Protein AF-A0A382GZ03-F1 (afdb_monomer_lite)

InterPro domains:
  IPR036380 Isochorismatase-like superfamily [G3DSA:3.40.50.850] (32-160)

Radius of gyration: 19.28 Å; chains: 1; bounding box: 48×41×50 Å

Organism: NCBI:txid408172

pLDDT: mean 92.21, std 7.54, range [46.5, 98.69]

Secondary structure (DSSP, 8-state):
----PPPPP---EEEEEEEEEE--STT----EEEEEEEEEEGGG-EEEEE--BS--SBHHHHHHHHHHHHHHHHHHHHHHHTT-EEEEE-TT-HHHHTTSHHHHHHHHSPP-PPPPPPP---PPPSS--TT---SS-B-TT-----SB-TTS---TT-EE---HHHHH-

Foldseek 3Di:
DDPQDAQDQAFDWDKDFDWDWDDPDPPDPDIDIDTDIDIDTLQRAADEAAQLFQADQFHVVNVVSLVVLLVCQVVVVVSVVRNHAYEYANPPQVVVCVPPLQAVCLVPPPFDDDDDDDDDDDDDDPDDCVVPDHPDDGDPPDPDTHDHHVSRDDDSNYHYHNDPRSVVD

Sequence (169 aa):
MSDIQLRPEKKGNLRLNLRSRVQPFKGRDEWEEIVVQRELPTSRTAILLCDMWNTHWCYGAAQRCEVLCIKANPIVAEARKNGVQIIHAPSDCMDFYGETPQRQRMIEAPRVEMPEPKELPDPPLPIDDSDGGCDTERTPDFTGWTRQHAAIKISDYDGVSDNGQEVYN

Structure (mmCIF, N/CA/C/O backbone):
data_AF-A0A382GZ03-F1
#
_entry.id   AF-A0A382GZ03-F1
#
loop_
_atom_site.group_PDB
_atom_site.id
_atom_site.type_symbol
_atom_site.label_atom_id
_atom_site.label_alt_id
_atom_site.label_comp_id
_atom_site.label_asym_id
_atom_site.label_entity_id
_atom_site.label_seq_id
_atom_site.pdbx_PDB_ins_code
_atom_site.Cartn_x
_atom_site.Cartn_y
_atom_site.Cartn_z
_atom_site.occupancy
_atom_site.B_iso_or_equiv
_atom_site.auth_seq_id
_atom_site.auth_comp_id
_atom_site.auth_asym_id
_atom_site.auth_atom_id
_atom_site.pdbx_PDB_model_num
ATOM 1 N N . MET A 1 1 ? 13.144 6.701 24.968 1.00 46.50 1 MET A N 1
ATOM 2 C CA . MET A 1 1 ? 11.673 6.715 24.823 1.00 46.50 1 MET A CA 1
ATOM 3 C C . MET A 1 1 ? 11.428 7.193 23.408 1.00 46.50 1 MET A C 1
ATOM 5 O O . MET A 1 1 ? 12.055 8.176 23.048 1.00 46.50 1 MET A O 1
ATOM 9 N N . SER A 1 2 ? 10.684 6.448 22.590 1.00 54.31 2 SER A N 1
ATOM 10 C CA . SER A 1 2 ? 10.425 6.820 21.193 1.00 54.31 2 SER A CA 1
ATOM 11 C C . SER A 1 2 ? 9.690 8.159 21.143 1.00 54.31 2 SER A C 1
ATOM 13 O O . SER A 1 2 ? 8.610 8.274 21.723 1.00 54.31 2 SER A O 1
ATOM 15 N N . ASP A 1 3 ? 10.237 9.144 20.433 1.00 67.81 3 ASP A N 1
ATOM 16 C CA . ASP A 1 3 ? 9.581 10.439 20.184 1.00 67.81 3 ASP A CA 1
ATOM 17 C C . ASP A 1 3 ? 8.494 10.340 19.093 1.00 67.81 3 ASP A C 1
ATOM 19 O O . ASP A 1 3 ? 7.952 11.345 18.627 1.00 67.81 3 ASP A O 1
ATOM 23 N N . ILE A 1 4 ? 8.144 9.123 18.662 1.00 72.25 4 ILE A N 1
ATOM 24 C CA . ILE A 1 4 ? 7.149 8.908 17.617 1.00 72.25 4 ILE A CA 1
ATOM 25 C C . ILE A 1 4 ? 5.753 9.174 18.153 1.00 72.25 4 ILE A C 1
ATOM 27 O O . ILE A 1 4 ? 5.162 8.401 18.908 1.00 72.25 4 ILE A O 1
ATOM 31 N N . GLN A 1 5 ? 5.196 10.283 17.683 1.00 80.75 5 GLN A N 1
ATOM 32 C CA . GLN A 1 5 ? 3.830 10.668 17.966 1.00 80.75 5 GLN A CA 1
ATOM 33 C C . GLN A 1 5 ? 2.860 9.596 17.456 1.00 80.75 5 GLN A C 1
ATOM 35 O O . GLN A 1 5 ? 2.822 9.271 16.259 1.00 80.75 5 GLN A O 1
ATOM 40 N N . LEU A 1 6 ? 2.052 9.060 18.369 1.00 82.06 6 LEU A N 1
ATOM 41 C CA . LEU A 1 6 ? 0.961 8.160 18.024 1.00 82.06 6 LEU A CA 1
ATOM 42 C C . LEU A 1 6 ? -0.098 8.910 17.218 1.00 82.06 6 LEU A C 1
ATOM 44 O O . LEU A 1 6 ? -0.405 10.079 17.471 1.00 82.06 6 LEU A O 1
ATOM 48 N N . ARG A 1 7 ? -0.672 8.213 16.240 1.00 86.00 7 ARG A N 1
ATOM 49 C CA . ARG A 1 7 ? -1.785 8.740 15.462 1.00 86.00 7 ARG A CA 1
ATOM 50 C C . ARG A 1 7 ? -2.982 9.000 16.389 1.00 86.00 7 ARG A C 1
ATOM 52 O O . ARG A 1 7 ? -3.304 8.133 17.201 1.00 86.00 7 ARG A O 1
ATOM 59 N N . PRO A 1 8 ? -3.696 10.130 16.247 1.00 85.31 8 PRO A N 1
ATOM 60 C CA . PRO A 1 8 ? -4.908 10.371 17.017 1.00 85.31 8 PRO A CA 1
ATOM 61 C C . PRO A 1 8 ? -5.964 9.288 16.774 1.00 85.31 8 PRO A C 1
ATOM 63 O O . PRO A 1 8 ? -6.276 8.942 15.626 1.00 85.31 8 PRO A O 1
ATOM 66 N N . GLU A 1 9 ? -6.558 8.786 17.854 1.00 85.56 9 GLU A N 1
ATOM 67 C CA . GLU A 1 9 ? -7.709 7.897 17.761 1.00 85.56 9 GLU A CA 1
ATOM 68 C C . GLU A 1 9 ? -8.961 8.691 17.382 1.00 85.56 9 GLU A C 1
ATOM 70 O O . GLU A 1 9 ? -9.390 9.608 18.085 1.00 85.56 9 GLU A O 1
ATOM 75 N N . LYS A 1 10 ? -9.589 8.308 16.269 1.00 87.69 10 LYS A N 1
ATOM 76 C CA . LYS A 1 10 ? -10.885 8.841 15.847 1.00 87.69 10 LYS A CA 1
ATOM 77 C C . LYS A 1 10 ? -11.941 7.760 16.030 1.00 87.69 10 LYS A C 1
ATOM 79 O O . LYS A 1 10 ? -11.811 6.674 15.473 1.00 87.69 10 LYS A O 1
ATOM 84 N N . LYS A 1 11 ? -12.997 8.061 16.789 1.00 89.31 11 LYS A N 1
ATOM 85 C CA . LYS A 1 11 ? -14.159 7.169 16.914 1.00 89.31 11 LYS A CA 1
ATOM 86 C C . LYS A 1 11 ? -14.936 7.152 15.597 1.00 89.31 11 LYS A C 1
ATOM 88 O O . LYS A 1 11 ? -15.218 8.210 15.036 1.00 89.31 11 LYS A O 1
ATOM 93 N N . GLY A 1 12 ? -15.302 5.964 15.132 1.00 91.06 12 GLY A N 1
ATOM 94 C CA . GLY A 1 12 ? -16.094 5.778 13.921 1.00 91.06 12 GLY A CA 1
ATOM 95 C C . GLY A 1 12 ? -15.953 4.373 13.348 1.00 91.06 12 GLY A C 1
ATOM 96 O O . GLY A 1 12 ? -15.095 3.601 13.774 1.00 91.06 12 GLY A O 1
ATOM 97 N N . ASN A 1 13 ? -16.794 4.071 12.362 1.00 94.00 13 ASN A N 1
ATOM 98 C CA . ASN A 1 13 ? -16.755 2.824 11.607 1.00 94.00 13 ASN A CA 1
ATOM 99 C C . ASN A 1 13 ? -16.598 3.127 10.112 1.00 94.00 13 ASN A C 1
ATOM 101 O O . ASN A 1 13 ? -17.260 4.017 9.576 1.00 94.00 13 ASN A O 1
ATOM 105 N N . LEU A 1 14 ? -15.760 2.349 9.432 1.00 92.12 14 LEU A N 1
ATOM 106 C CA . LEU A 1 14 ? -15.817 2.172 7.987 1.00 92.12 14 LEU A CA 1
ATOM 107 C C . LEU A 1 14 ? -16.967 1.222 7.677 1.00 92.12 14 LEU A C 1
ATOM 109 O O . LEU A 1 14 ? -16.939 0.064 8.097 1.00 92.12 14 LEU A O 1
ATOM 113 N N . ARG A 1 15 ? -17.954 1.690 6.916 1.00 93.69 15 ARG A N 1
ATOM 114 C CA . ARG A 1 15 ? -19.022 0.837 6.393 1.00 93.69 15 ARG A CA 1
ATOM 115 C C . ARG A 1 15 ? -18.682 0.419 4.969 1.00 93.69 15 ARG A C 1
ATOM 117 O O . ARG A 1 15 ? -18.667 1.245 4.060 1.00 93.69 15 ARG A O 1
ATOM 124 N N . LEU A 1 16 ? -18.409 -0.865 4.789 1.00 92.81 16 LEU A N 1
ATOM 125 C CA . LEU A 1 16 ? -18.026 -1.467 3.520 1.00 92.81 16 LEU A CA 1
ATOM 126 C C . LEU A 1 16 ? -19.187 -2.287 2.959 1.00 92.81 16 LEU A C 1
ATOM 128 O O . LEU A 1 16 ? -19.781 -3.102 3.663 1.00 92.81 16 LEU A O 1
ATOM 132 N N . ASN A 1 17 ? -19.480 -2.096 1.675 1.00 95.56 17 ASN A N 1
ATOM 133 C CA . ASN A 1 17 ? -20.388 -2.953 0.918 1.00 95.56 17 ASN A CA 1
ATOM 134 C C . ASN A 1 17 ? -19.544 -4.017 0.210 1.00 95.56 17 ASN A C 1
ATOM 136 O O . ASN A 1 17 ? -19.034 -3.784 -0.887 1.00 95.56 17 ASN A O 1
ATOM 140 N N . LEU A 1 18 ? -19.336 -5.156 0.867 1.00 94.75 18 LEU A N 1
ATOM 141 C CA . LEU A 1 18 ? -18.564 -6.257 0.302 1.00 94.75 18 LEU A CA 1
ATOM 142 C C . LEU A 1 18 ? -19.420 -7.007 -0.711 1.00 94.75 18 LEU A C 1
ATOM 144 O O . LEU A 1 18 ? -20.595 -7.266 -0.460 1.00 94.75 18 LEU A O 1
ATOM 148 N N . ARG A 1 19 ? -18.825 -7.375 -1.842 1.00 95.56 19 ARG A N 1
ATOM 149 C CA . ARG A 1 19 ? -19.481 -8.194 -2.861 1.00 95.56 19 ARG A CA 1
ATOM 150 C C . ARG A 1 19 ? -18.953 -9.614 -2.787 1.00 95.56 19 ARG A C 1
ATOM 152 O O . ARG A 1 19 ? -17.748 -9.816 -2.662 1.00 95.56 19 ARG A O 1
ATOM 159 N N . SER A 1 20 ? -19.859 -10.576 -2.870 1.00 92.50 20 SER A N 1
ATOM 160 C CA . SER A 1 20 ? -19.542 -11.997 -2.981 1.00 92.50 20 SER A CA 1
ATOM 161 C C . SER A 1 20 ? -20.423 -12.625 -4.053 1.00 92.50 20 SER A C 1
ATOM 163 O O . SER A 1 20 ? -21.481 -12.087 -4.375 1.00 92.50 20 SER A O 1
ATOM 165 N N . ARG A 1 21 ? -19.998 -13.763 -4.598 1.00 92.25 21 ARG A N 1
ATOM 166 C CA . ARG A 1 21 ? -20.831 -14.594 -5.470 1.00 92.25 21 ARG A CA 1
ATOM 167 C C . ARG A 1 21 ? -21.145 -15.898 -4.758 1.00 92.25 21 ARG A C 1
ATOM 169 O O . ARG A 1 21 ? -20.254 -16.504 -4.167 1.00 92.25 21 ARG A O 1
ATOM 176 N N . VAL A 1 22 ? -22.404 -16.317 -4.807 1.00 90.81 22 VAL A N 1
ATOM 177 C CA . VAL A 1 22 ? -22.880 -17.566 -4.197 1.00 90.81 22 VAL A CA 1
ATOM 178 C C . VAL A 1 22 ? -23.675 -18.384 -5.209 1.00 90.81 22 VAL A C 1
ATOM 180 O O . VAL A 1 22 ? -24.282 -17.822 -6.116 1.00 90.81 22 VAL A O 1
ATOM 183 N N . GLN A 1 23 ? -23.682 -19.705 -5.036 1.00 92.00 23 GLN A N 1
ATOM 184 C CA . GLN A 1 23 ? -24.616 -20.609 -5.709 1.00 92.00 23 GLN A CA 1
ATOM 185 C C . GLN A 1 23 ? -25.753 -20.918 -4.726 1.00 92.00 23 GLN A C 1
ATOM 187 O O . GLN A 1 23 ? -25.583 -21.772 -3.850 1.00 92.00 23 GLN A O 1
ATOM 192 N N . PRO A 1 24 ? -26.890 -20.202 -4.790 1.00 82.75 24 PRO A N 1
ATOM 193 C CA . PRO A 1 24 ? -27.941 -20.328 -3.780 1.00 82.75 24 PRO A CA 1
ATOM 194 C C . PRO A 1 24 ? -28.642 -21.694 -3.816 1.00 82.75 24 PRO A C 1
ATOM 196 O O . PRO A 1 24 ? -29.198 -22.127 -2.806 1.00 82.75 24 PRO A O 1
ATOM 199 N N . PHE A 1 25 ? -28.578 -22.407 -4.947 1.00 84.62 25 PHE A N 1
ATOM 200 C CA . PHE A 1 25 ? -29.214 -23.709 -5.137 1.00 84.62 25 PHE A CA 1
ATOM 201 C C . PHE A 1 25 ? -28.185 -24.783 -5.507 1.00 84.62 25 PHE A C 1
ATOM 203 O O . PHE A 1 25 ? -27.475 -24.667 -6.504 1.00 84.62 25 PHE A O 1
ATOM 210 N N . LYS A 1 26 ? -28.134 -25.873 -4.729 1.00 76.00 26 LYS A N 1
ATOM 211 C CA . LYS A 1 26 ? -27.284 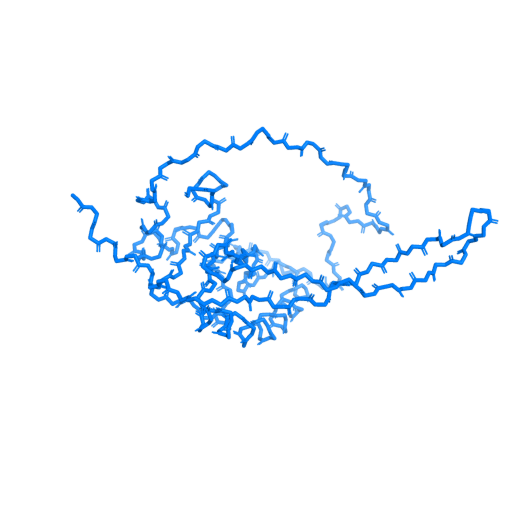-27.035 -5.041 1.00 76.00 26 LYS A CA 1
ATOM 212 C C . LYS A 1 26 ? -27.701 -27.651 -6.382 1.00 76.00 26 LYS A C 1
ATOM 214 O O . LYS A 1 26 ? -28.874 -27.957 -6.574 1.00 76.00 26 LYS A O 1
ATOM 219 N N . GLY A 1 27 ? -26.732 -27.878 -7.270 1.00 79.12 27 GLY A N 1
ATOM 220 C CA . GLY A 1 27 ? -26.951 -28.520 -8.573 1.00 79.12 27 GLY A CA 1
ATOM 221 C C . GLY A 1 27 ? -27.321 -27.570 -9.717 1.00 79.12 27 GLY A C 1
ATOM 222 O O . GLY A 1 27 ? -27.709 -28.052 -10.778 1.00 79.12 27 GLY A O 1
ATOM 223 N N . ARG A 1 28 ? -27.211 -26.248 -9.525 1.00 77.56 28 ARG A N 1
ATOM 224 C CA . ARG A 1 28 ? -27.271 -25.254 -10.606 1.00 77.56 28 ARG A CA 1
ATOM 225 C C . ARG A 1 28 ? -25.949 -24.499 -10.705 1.00 77.56 28 ARG A C 1
ATOM 227 O O . ARG A 1 28 ? -25.381 -24.131 -9.683 1.00 77.56 28 ARG A O 1
ATOM 234 N N . ASP A 1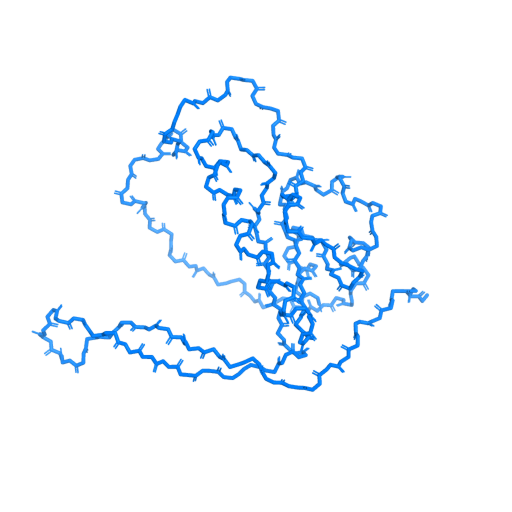 29 ? -25.523 -24.207 -11.930 1.00 84.81 29 ASP A N 1
ATOM 235 C CA . ASP A 1 29 ? -24.310 -23.422 -12.211 1.00 84.81 29 ASP A CA 1
ATOM 236 C C . ASP A 1 29 ? -24.551 -21.900 -12.183 1.00 84.81 29 ASP A C 1
ATOM 238 O O . ASP A 1 29 ? -23.669 -21.107 -12.512 1.00 84.81 29 ASP A O 1
ATOM 242 N N . GLU A 1 30 ? -25.746 -21.472 -11.774 1.00 91.00 30 GLU A N 1
ATOM 243 C CA . GLU A 1 30 ? -26.118 -20.064 -11.649 1.00 91.00 30 GLU A CA 1
ATOM 244 C C . GLU A 1 30 ? -25.447 -19.442 -10.414 1.00 91.00 30 GLU A C 1
ATOM 246 O O . GLU A 1 30 ? -25.640 -19.888 -9.280 1.00 91.00 30 GLU A O 1
ATOM 251 N N . TRP A 1 31 ? -24.655 -18.395 -10.646 1.00 91.62 31 TRP A N 1
ATOM 252 C CA . TRP A 1 31 ? -24.037 -17.589 -9.598 1.00 91.62 31 TRP A CA 1
ATOM 253 C C . TRP A 1 31 ? -24.803 -16.285 -9.418 1.00 91.62 31 TRP A C 1
ATOM 255 O O . TRP A 1 31 ? -25.021 -15.551 -10.381 1.00 91.62 31 TRP A O 1
ATOM 265 N N . GLU A 1 32 ? -25.127 -15.956 -8.173 1.00 92.88 32 GLU A N 1
ATOM 266 C CA . GLU A 1 32 ? -25.756 -14.689 -7.812 1.00 92.88 32 GLU A CA 1
ATOM 267 C C . GLU A 1 32 ? -24.773 -13.803 -7.045 1.00 92.88 32 GLU A C 1
ATOM 269 O O . GLU A 1 32 ? -24.063 -14.266 -6.145 1.00 92.88 32 GLU A O 1
ATOM 274 N N . GLU A 1 33 ? -24.718 -12.518 -7.408 1.00 94.69 33 GLU A N 1
ATOM 275 C CA . GLU A 1 33 ? -23.989 -11.517 -6.631 1.00 94.69 33 GLU A CA 1
ATOM 276 C C . GLU A 1 33 ? -24.816 -11.121 -5.409 1.00 94.69 33 GLU A C 1
ATOM 278 O O . GLU A 1 33 ? -25.976 -10.726 -5.520 1.00 94.69 33 GLU A O 1
ATOM 283 N N . ILE A 1 34 ? -24.188 -11.180 -4.240 1.00 94.69 34 ILE A N 1
ATOM 284 C CA . ILE A 1 34 ? -24.752 -10.681 -2.993 1.00 94.69 34 ILE A CA 1
ATOM 285 C C . ILE A 1 34 ? -23.889 -9.548 -2.450 1.00 94.69 34 ILE A C 1
ATOM 287 O O . ILE A 1 34 ? -22.658 -9.557 -2.565 1.00 94.69 34 ILE A O 1
ATOM 291 N N . VAL A 1 35 ? -24.546 -8.585 -1.806 1.00 96.12 35 VAL A N 1
ATOM 292 C CA . VAL A 1 35 ? -23.883 -7.507 -1.072 1.00 96.12 35 VAL A CA 1
ATOM 293 C C . VAL A 1 35 ? -24.000 -7.783 0.419 1.00 96.12 35 VAL A C 1
ATOM 295 O O . VAL A 1 35 ? -25.098 -7.859 0.967 1.00 96.12 35 VAL A O 1
ATOM 298 N N . VAL A 1 36 ? -22.856 -7.897 1.084 1.00 94.69 36 VAL A N 1
ATOM 299 C CA . VAL A 1 36 ? -22.755 -8.047 2.534 1.00 94.69 36 VAL A CA 1
ATOM 300 C C . VAL A 1 36 ? -22.180 -6.763 3.104 1.00 94.69 36 VAL A C 1
ATOM 302 O O . VAL A 1 36 ? -21.056 -6.371 2.789 1.00 94.69 36 VAL A O 1
ATOM 305 N N . GLN A 1 37 ? -22.944 -6.104 3.967 1.00 96.19 37 GLN A N 1
ATOM 306 C CA . GLN A 1 37 ? -22.444 -4.929 4.668 1.00 96.19 37 GLN A CA 1
ATOM 307 C C . GLN A 1 37 ? -21.574 -5.348 5.848 1.00 96.19 37 GLN A C 1
ATOM 309 O O . GLN A 1 37 ? -21.955 -6.204 6.646 1.00 96.19 37 GLN A O 1
ATOM 314 N N . ARG A 1 38 ? -20.400 -4.730 5.957 1.00 95.38 38 ARG A N 1
ATOM 315 C CA . ARG A 1 38 ? -19.465 -4.913 7.067 1.00 95.38 38 ARG A CA 1
ATOM 316 C C . ARG A 1 38 ? -19.095 -3.571 7.659 1.00 95.38 38 ARG A C 1
ATOM 318 O O . ARG A 1 38 ? -18.855 -2.612 6.932 1.00 95.38 38 ARG A O 1
ATOM 325 N N . GLU A 1 39 ? -19.020 -3.533 8.979 1.00 95.56 39 GLU A N 1
ATOM 326 C CA . GLU A 1 39 ? -18.521 -2.385 9.720 1.00 95.56 39 GLU A CA 1
ATOM 327 C C . GLU A 1 39 ? -17.190 -2.740 10.370 1.00 95.56 39 GLU A C 1
ATOM 329 O O . GLU A 1 39 ? -17.075 -3.775 11.030 1.00 95.56 39 GLU A O 1
ATOM 334 N N . LEU A 1 40 ? -16.188 -1.889 10.163 1.00 94.75 40 LEU A N 1
ATOM 335 C CA . LEU A 1 40 ? -14.867 -2.017 10.768 1.00 94.75 40 LEU A CA 1
ATOM 336 C C . LEU A 1 40 ? -14.565 -0.752 11.581 1.00 94.75 40 LEU A C 1
ATOM 338 O O . LEU A 1 40 ? -14.688 0.342 11.026 1.00 94.75 40 LEU A O 1
ATOM 342 N N . PRO A 1 41 ? -14.155 -0.849 12.859 1.00 95.06 41 PRO A N 1
ATOM 343 C CA . PRO A 1 41 ? -13.749 0.326 13.623 1.00 95.06 41 PRO A CA 1
ATOM 344 C C . PRO A 1 41 ? -12.553 1.001 12.948 1.00 95.06 41 PRO A C 1
ATOM 346 O O . PRO A 1 41 ? -11.528 0.353 12.720 1.00 95.06 41 PRO A O 1
ATOM 349 N N . THR A 1 42 ? -12.656 2.294 12.632 1.00 94.06 42 THR A N 1
ATOM 350 C CA . THR A 1 42 ? -11.603 3.011 11.887 1.00 94.06 42 THR A CA 1
ATOM 351 C C . THR A 1 42 ? -10.264 2.959 12.618 1.00 94.06 42 THR A C 1
ATOM 353 O O . THR A 1 42 ? -9.248 2.629 12.012 1.00 94.06 42 THR A O 1
ATOM 356 N N . SER A 1 43 ? -10.272 3.172 13.938 1.00 91.25 43 SER A N 1
ATOM 357 C CA . SER A 1 43 ? -9.079 3.122 14.794 1.00 91.25 43 SER A CA 1
ATOM 358 C C . SER A 1 43 ? -8.417 1.744 14.881 1.00 91.25 43 SER A C 1
ATOM 360 O O . SER A 1 43 ? -7.266 1.662 15.294 1.00 91.25 43 SER A O 1
ATOM 362 N N . ARG A 1 44 ? -9.111 0.673 14.477 1.00 92.38 44 ARG A N 1
ATOM 363 C CA . ARG A 1 44 ? -8.610 -0.712 14.477 1.00 92.38 44 ARG A CA 1
ATOM 364 C C . ARG A 1 44 ? -8.496 -1.295 13.068 1.00 92.38 44 ARG A C 1
ATOM 366 O O . ARG A 1 44 ? -8.532 -2.509 12.902 1.00 92.38 44 ARG A O 1
ATOM 373 N N . THR A 1 45 ? -8.415 -0.433 12.058 1.00 94.75 45 THR A N 1
ATOM 374 C CA . THR A 1 45 ? -8.298 -0.830 10.655 1.00 94.75 45 THR A CA 1
ATOM 375 C C . THR A 1 45 ? -7.056 -0.200 10.039 1.00 94.75 45 THR A C 1
ATOM 377 O O . THR A 1 45 ? -6.772 0.978 10.272 1.00 94.75 45 THR A O 1
ATOM 380 N N . ALA A 1 46 ? -6.356 -0.977 9.215 1.00 95.81 46 ALA A N 1
ATOM 381 C CA . ALA A 1 46 ? -5.256 -0.510 8.387 1.00 95.81 46 ALA A CA 1
ATOM 382 C C . ALA A 1 46 ? -5.533 -0.782 6.902 1.00 95.81 46 ALA A C 1
ATOM 384 O O . ALA A 1 46 ? -6.219 -1.745 6.555 1.00 95.81 46 ALA A O 1
ATOM 385 N N . ILE A 1 47 ? -4.989 0.067 6.033 1.00 97.38 47 ILE A N 1
ATOM 386 C CA . ILE A 1 47 ? -4.855 -0.173 4.595 1.00 97.38 47 ILE A CA 1
ATOM 387 C C . ILE A 1 47 ? -3.367 -0.357 4.314 1.00 97.38 47 ILE A C 1
ATOM 389 O O . ILE A 1 47 ? -2.578 0.556 4.562 1.00 97.38 47 ILE A O 1
ATOM 393 N N . LEU A 1 48 ? -3.011 -1.529 3.790 1.00 98.12 48 LEU A N 1
ATOM 394 C CA . LEU A 1 48 ? -1.667 -1.859 3.330 1.00 98.12 48 LEU A CA 1
ATOM 395 C C . LEU A 1 48 ? -1.595 -1.674 1.811 1.00 98.12 48 LEU A C 1
ATOM 397 O O . LEU A 1 48 ? -2.389 -2.255 1.071 1.00 98.12 48 LEU A O 1
ATOM 401 N N . LEU A 1 49 ? -0.664 -0.841 1.356 1.00 98.25 49 LEU A N 1
ATOM 402 C CA . LEU A 1 49 ? -0.422 -0.555 -0.054 1.00 98.25 49 LEU A CA 1
ATOM 403 C C . LEU A 1 49 ? 0.826 -1.314 -0.503 1.00 98.25 49 LEU A C 1
ATOM 405 O O . LEU A 1 49 ? 1.939 -0.823 -0.319 1.00 98.25 49 LEU A O 1
ATOM 409 N N . CYS A 1 50 ? 0.631 -2.505 -1.061 1.00 97.62 50 CYS A N 1
ATOM 410 C CA . CYS A 1 50 ? 1.719 -3.356 -1.541 1.00 97.62 50 CYS A CA 1
ATOM 411 C C . CYS A 1 50 ? 2.152 -2.941 -2.949 1.00 97.62 50 CYS A C 1
ATOM 413 O O . CYS A 1 50 ? 1.307 -2.851 -3.840 1.00 97.62 50 CYS A O 1
ATOM 415 N N . ASP A 1 51 ? 3.450 -2.699 -3.132 1.00 96.44 51 ASP A N 1
ATOM 416 C CA . ASP A 1 51 ? 4.128 -2.629 -4.435 1.00 96.44 51 ASP A CA 1
ATOM 417 C C . ASP A 1 51 ? 3.494 -1.693 -5.472 1.00 96.44 51 ASP A C 1
ATOM 419 O O . ASP A 1 51 ? 3.554 -1.890 -6.686 1.00 96.44 51 ASP A O 1
ATOM 423 N N . MET A 1 52 ? 2.935 -0.583 -4.991 1.00 97.25 52 MET A N 1
ATOM 424 C CA . MET A 1 52 ? 2.483 0.521 -5.837 1.00 97.25 52 MET A CA 1
ATOM 425 C C . MET A 1 52 ? 3.695 1.341 -6.309 1.00 97.25 52 MET A C 1
ATOM 427 O O . MET A 1 52 ? 3.831 2.512 -5.952 1.00 97.25 52 MET A O 1
ATOM 431 N N . TRP A 1 53 ? 4.626 0.719 -7.036 1.00 97.06 53 TRP A N 1
ATOM 432 C CA . TRP A 1 53 ? 5.912 1.302 -7.430 1.00 97.06 53 TRP A CA 1
ATOM 433 C C . TRP A 1 53 ? 5.785 2.470 -8.412 1.00 97.06 53 TRP A C 1
ATOM 435 O O . TRP A 1 53 ? 4.808 2.612 -9.147 1.00 97.06 53 TRP A O 1
ATOM 445 N N . ASN A 1 54 ? 6.813 3.320 -8.452 1.00 96.12 54 ASN A N 1
ATOM 446 C CA . ASN A 1 54 ? 6.881 4.467 -9.356 1.00 96.12 54 ASN A CA 1
ATOM 447 C C . ASN A 1 54 ? 7.096 4.102 -10.831 1.00 96.12 54 ASN A C 1
ATOM 449 O O . ASN A 1 54 ? 6.881 4.953 -11.689 1.00 96.12 54 ASN A O 1
ATOM 453 N N . THR A 1 55 ? 7.578 2.896 -11.120 1.00 94.38 55 THR A N 1
ATOM 454 C CA . THR A 1 55 ? 7.826 2.397 -12.476 1.00 94.38 55 THR A CA 1
ATOM 455 C C . THR A 1 55 ? 7.934 0.870 -12.457 1.00 94.38 55 THR A C 1
ATOM 457 O O . THR A 1 55 ? 7.912 0.259 -11.390 1.00 94.38 55 THR A O 1
ATOM 460 N N . HIS A 1 56 ? 8.042 0.254 -13.631 1.00 93.00 56 HIS A N 1
ATOM 461 C CA . HIS A 1 56 ? 8.173 -1.186 -13.811 1.00 93.00 56 HIS A CA 1
ATOM 462 C C . HIS A 1 56 ? 8.953 -1.481 -15.101 1.00 93.00 56 HIS A C 1
ATOM 464 O O . HIS A 1 56 ? 8.921 -0.689 -16.044 1.00 93.00 56 HIS A O 1
ATOM 470 N N . TRP A 1 57 ? 9.616 -2.637 -15.177 1.00 91.38 57 TRP A N 1
ATOM 471 C CA . TRP A 1 57 ? 10.330 -3.072 -16.389 1.00 91.38 57 TRP A CA 1
ATOM 472 C C . TRP A 1 57 ? 9.386 -3.308 -17.581 1.00 91.38 57 TRP A C 1
ATOM 474 O O . TRP A 1 57 ? 9.807 -3.266 -18.737 1.00 91.38 57 TRP A O 1
ATOM 484 N N . CYS A 1 58 ? 8.105 -3.542 -17.287 1.00 91.88 58 CYS A N 1
ATOM 485 C CA . CYS A 1 58 ? 7.023 -3.604 -18.261 1.00 91.88 58 CYS A CA 1
ATOM 486 C C . CYS A 1 58 ? 6.280 -2.267 -18.329 1.00 91.88 58 CYS A C 1
ATOM 488 O O . CYS A 1 58 ? 5.633 -1.867 -17.356 1.00 91.88 58 CYS A O 1
ATOM 490 N N . TYR A 1 59 ? 6.329 -1.606 -19.486 1.00 90.25 59 TYR A N 1
ATOM 491 C CA . TYR A 1 59 ? 5.715 -0.294 -19.686 1.00 90.25 59 TYR A CA 1
ATOM 492 C C . TYR A 1 59 ? 4.196 -0.304 -19.455 1.00 90.25 59 TYR A C 1
ATOM 494 O O . TYR A 1 59 ? 3.676 0.550 -18.734 1.00 90.25 59 TYR A O 1
ATOM 502 N N . GLY A 1 60 ? 3.487 -1.305 -19.988 1.00 91.94 60 GLY A N 1
ATOM 503 C CA . GLY A 1 60 ? 2.043 -1.453 -19.785 1.00 91.94 60 GLY A CA 1
ATOM 504 C C . GLY A 1 60 ? 1.663 -1.586 -18.308 1.00 91.94 60 GLY A C 1
ATOM 505 O O . GLY A 1 60 ? 0.722 -0.937 -17.840 1.00 91.94 60 GLY A O 1
ATOM 506 N N . ALA A 1 61 ? 2.435 -2.360 -17.539 1.00 92.44 61 ALA A N 1
ATOM 507 C CA . ALA A 1 61 ? 2.231 -2.502 -16.099 1.00 92.44 61 ALA A CA 1
ATOM 508 C C . ALA A 1 61 ? 2.435 -1.171 -15.356 1.00 92.44 61 ALA A C 1
ATOM 510 O O . ALA A 1 61 ? 1.601 -0.808 -14.524 1.00 92.44 61 ALA A O 1
ATOM 511 N N . ALA A 1 62 ? 3.482 -0.410 -15.698 1.00 93.19 62 ALA A N 1
ATOM 512 C CA . ALA A 1 62 ? 3.733 0.906 -15.112 1.00 93.19 62 ALA A CA 1
ATOM 513 C C . ALA A 1 62 ? 2.567 1.879 -15.371 1.00 93.19 62 ALA A C 1
ATOM 515 O O . ALA A 1 62 ? 2.074 2.507 -14.434 1.00 93.19 62 ALA A O 1
ATOM 516 N N . GLN A 1 63 ? 2.052 1.940 -16.606 1.00 94.31 63 GLN A N 1
ATOM 517 C CA . GLN A 1 63 ? 0.908 2.795 -16.955 1.00 94.31 63 GLN A CA 1
ATOM 518 C C . GLN A 1 63 ? -0.372 2.408 -16.203 1.00 94.31 63 GLN A C 1
ATOM 520 O O . GLN A 1 63 ? -1.099 3.270 -15.702 1.00 94.31 63 GLN A O 1
ATOM 525 N N . ARG A 1 64 ? -0.667 1.106 -16.094 1.00 95.62 64 ARG A N 1
ATOM 526 C CA . ARG A 1 64 ? -1.822 0.636 -15.313 1.00 95.62 64 ARG A CA 1
ATOM 527 C C . ARG A 1 64 ? -1.664 0.974 -13.832 1.00 95.62 64 ARG A C 1
ATOM 529 O O . ARG A 1 64 ? -2.628 1.432 -13.215 1.00 95.62 64 ARG A O 1
ATOM 536 N N . CYS A 1 65 ? -0.464 0.789 -13.281 1.00 96.31 65 CYS A N 1
ATOM 537 C CA . CYS A 1 65 ? -0.153 1.129 -11.896 1.00 96.31 65 CYS A CA 1
ATOM 538 C C . CYS A 1 65 ? -0.334 2.629 -11.630 1.00 96.31 65 CYS A C 1
ATOM 540 O O . CYS A 1 65 ? -0.966 2.993 -10.640 1.00 96.31 65 CYS A O 1
ATOM 542 N N . GLU A 1 66 ? 0.115 3.505 -12.533 1.00 97.50 66 GLU A N 1
ATOM 543 C CA . GLU A 1 66 ? -0.086 4.955 -12.420 1.00 97.50 66 GLU A CA 1
ATOM 544 C C . GLU A 1 66 ? -1.576 5.309 -12.301 1.00 97.50 66 GLU A C 1
ATOM 546 O O . GLU A 1 66 ? -1.987 6.004 -11.363 1.00 97.50 66 GLU A O 1
ATOM 551 N N . VAL A 1 67 ? -2.415 4.773 -13.195 1.00 98.12 67 VAL A N 1
ATOM 552 C CA . VAL A 1 67 ? -3.869 5.002 -13.163 1.00 98.12 67 VAL A CA 1
ATOM 553 C C . VAL A 1 67 ? -4.480 4.507 -11.849 1.00 98.12 67 VAL A C 1
ATOM 555 O O . VAL A 1 67 ? -5.342 5.184 -11.275 1.00 98.12 67 VAL A O 1
ATOM 558 N N . LEU A 1 68 ? -4.042 3.347 -11.350 1.00 97.81 68 LEU A N 1
ATOM 559 C CA . LEU A 1 68 ? -4.481 2.814 -10.059 1.00 97.81 68 LEU A CA 1
ATOM 560 C C . LEU A 1 68 ? -4.041 3.712 -8.899 1.00 97.81 68 LEU A C 1
ATOM 562 O O . LEU A 1 68 ? -4.869 4.040 -8.054 1.00 97.81 68 LEU A O 1
ATOM 566 N N . CYS A 1 69 ? -2.792 4.177 -8.881 1.00 98.31 69 CYS A N 1
ATOM 567 C CA . CYS A 1 69 ? -2.262 5.064 -7.847 1.00 98.31 69 CYS A CA 1
ATOM 568 C C . CYS A 1 69 ? -3.031 6.386 -7.769 1.00 98.31 69 CYS A C 1
ATOM 570 O O . CYS A 1 69 ? -3.385 6.841 -6.679 1.00 98.31 69 CYS A O 1
ATOM 572 N N . ILE A 1 70 ? -3.328 6.990 -8.924 1.00 98.44 70 ILE A N 1
ATOM 573 C CA . ILE A 1 70 ? -4.107 8.232 -9.015 1.00 98.44 70 ILE A CA 1
ATOM 574 C C . ILE A 1 70 ? -5.511 8.029 -8.432 1.00 98.44 70 ILE A C 1
ATOM 576 O O . ILE A 1 70 ? -5.991 8.873 -7.673 1.00 98.44 70 ILE A O 1
ATOM 580 N N . LYS A 1 71 ? -6.160 6.899 -8.737 1.00 98.12 71 LYS A N 1
ATOM 581 C CA . LYS A 1 71 ? -7.494 6.562 -8.211 1.00 98.12 71 LYS A CA 1
ATOM 582 C C . LYS A 1 71 ? -7.476 6.159 -6.735 1.00 98.12 71 LYS A C 1
ATOM 584 O O . LYS A 1 71 ? -8.439 6.433 -6.024 1.00 98.12 71 LYS A O 1
ATOM 589 N N . ALA A 1 72 ? -6.400 5.531 -6.269 1.00 97.62 72 ALA A N 1
ATOM 590 C CA . ALA A 1 72 ? -6.245 5.094 -4.887 1.00 97.62 72 ALA A CA 1
ATOM 591 C C . ALA A 1 72 ? -5.992 6.269 -3.935 1.00 97.62 72 ALA A C 1
ATOM 593 O O . ALA A 1 72 ? -6.530 6.283 -2.830 1.00 97.62 72 ALA A O 1
ATOM 594 N N . ASN A 1 73 ? -5.228 7.283 -4.355 1.00 98.38 73 ASN A N 1
ATOM 595 C CA . ASN A 1 73 ? -4.869 8.416 -3.501 1.00 98.38 73 ASN A CA 1
ATOM 596 C C . ASN A 1 73 ? -6.061 9.111 -2.796 1.00 98.38 73 ASN A C 1
ATOM 598 O O . ASN A 1 73 ? -5.968 9.310 -1.584 1.00 98.38 73 ASN A O 1
ATOM 602 N N . PRO A 1 74 ? -7.191 9.454 -3.454 1.00 98.19 74 PRO A N 1
ATOM 603 C CA . PRO A 1 74 ? -8.341 10.035 -2.751 1.00 98.19 74 PRO A CA 1
ATOM 604 C C . PRO A 1 74 ? -8.985 9.072 -1.741 1.00 98.19 74 PRO A C 1
ATOM 606 O O . PRO A 1 74 ? -9.444 9.517 -0.690 1.00 98.19 74 PRO A O 1
ATOM 609 N N . ILE A 1 75 ? -8.980 7.762 -2.010 1.00 95.94 75 ILE A N 1
ATOM 610 C CA . ILE A 1 75 ? -9.493 6.740 -1.081 1.00 95.94 75 ILE A CA 1
ATOM 611 C C . ILE A 1 75 ? -8.599 6.676 0.159 1.00 95.94 75 ILE A C 1
ATOM 613 O O . ILE A 1 75 ? -9.092 6.728 1.284 1.00 95.94 75 ILE A O 1
ATOM 617 N N . VAL A 1 76 ? -7.282 6.625 -0.047 1.00 97.81 76 VAL A N 1
ATOM 618 C CA . VAL A 1 76 ? -6.274 6.638 1.021 1.00 97.81 76 VAL A CA 1
ATOM 619 C C . VAL A 1 76 ? -6.391 7.915 1.857 1.00 97.81 76 VAL A C 1
ATOM 621 O O . VAL A 1 76 ? -6.390 7.851 3.084 1.00 97.81 76 VAL A O 1
ATOM 624 N N . ALA A 1 77 ? -6.556 9.073 1.213 1.00 97.31 77 ALA A N 1
ATOM 625 C CA . ALA A 1 77 ? -6.720 10.350 1.898 1.00 97.31 77 ALA A CA 1
ATOM 626 C C . ALA A 1 77 ? -7.982 10.388 2.776 1.00 97.31 77 ALA A C 1
ATOM 628 O O . ALA A 1 77 ? -7.910 10.811 3.932 1.00 97.31 77 ALA A O 1
ATOM 629 N N . GLU A 1 78 ? -9.123 9.914 2.268 1.00 95.19 78 GLU A N 1
ATOM 630 C CA . GLU A 1 78 ? -10.367 9.879 3.043 1.00 95.19 78 GLU A CA 1
ATOM 631 C C . GLU A 1 78 ? -10.309 8.832 4.166 1.00 95.19 78 GLU A C 1
ATOM 633 O O . GLU A 1 78 ? -10.740 9.103 5.287 1.00 95.19 78 GLU A O 1
ATOM 638 N N . ALA A 1 79 ? -9.714 7.661 3.924 1.00 94.56 79 ALA A N 1
ATOM 639 C CA . ALA A 1 79 ? -9.489 6.656 4.961 1.00 94.56 79 ALA A CA 1
ATOM 640 C C . ALA A 1 79 ? -8.620 7.221 6.098 1.00 94.56 79 ALA A C 1
ATOM 642 O O . ALA A 1 79 ? -9.005 7.157 7.271 1.00 94.56 79 ALA A O 1
ATOM 643 N N . ARG A 1 80 ? -7.506 7.879 5.752 1.00 94.88 80 ARG A N 1
ATOM 644 C CA . ARG A 1 80 ? -6.615 8.553 6.706 1.00 94.88 80 ARG A CA 1
ATOM 645 C C . ARG A 1 80 ? -7.358 9.608 7.525 1.00 94.88 80 ARG A C 1
ATOM 647 O O . ARG A 1 80 ? -7.291 9.601 8.752 1.00 94.88 80 ARG A O 1
ATOM 654 N N . LYS A 1 81 ? -8.149 10.470 6.874 1.00 92.75 81 LYS A N 1
ATOM 655 C CA . LYS A 1 81 ? -8.995 11.484 7.535 1.00 92.75 81 LYS A CA 1
ATOM 656 C C . LYS A 1 81 ? -10.012 10.870 8.506 1.00 92.75 81 LYS A C 1
ATOM 658 O O . LYS A 1 81 ? -10.426 11.513 9.477 1.00 92.75 81 LYS A O 1
ATOM 663 N N . ASN A 1 82 ? -10.432 9.631 8.264 1.00 91.56 82 ASN A N 1
ATOM 664 C CA . ASN A 1 82 ? -11.328 8.881 9.143 1.00 91.56 82 ASN A CA 1
ATOM 665 C C . ASN A 1 82 ? -10.617 8.064 10.225 1.00 91.56 82 ASN A C 1
ATOM 667 O O . ASN A 1 82 ? -11.286 7.443 11.049 1.00 91.56 82 ASN A O 1
ATOM 671 N N . GLY A 1 83 ? -9.292 8.164 10.313 1.00 92.50 83 GLY A N 1
ATOM 672 C CA . GLY A 1 83 ? -8.507 7.523 11.358 1.00 92.50 83 GLY A CA 1
ATOM 673 C C . GLY A 1 83 ? -8.211 6.056 11.072 1.00 92.50 83 GLY A C 1
ATOM 674 O O . GLY A 1 83 ? -8.060 5.289 12.019 1.00 92.50 83 GLY A O 1
ATOM 675 N N . VAL A 1 84 ? -8.143 5.675 9.798 1.00 95.44 84 VAL A N 1
ATOM 676 C CA . VAL A 1 84 ? -7.589 4.394 9.344 1.00 95.44 84 VAL A CA 1
ATOM 677 C C . VAL A 1 84 ? -6.069 4.525 9.277 1.00 95.44 84 VAL A C 1
ATOM 679 O O . VAL A 1 84 ? -5.565 5.563 8.843 1.00 95.44 84 VAL A O 1
ATOM 682 N N . GLN A 1 85 ? -5.336 3.498 9.709 1.00 96.19 85 GLN A N 1
ATOM 683 C CA . GLN A 1 85 ? -3.882 3.464 9.551 1.00 96.19 85 GLN A CA 1
ATOM 684 C C . GLN A 1 85 ? -3.527 3.211 8.083 1.00 96.19 85 GLN A C 1
ATOM 686 O O . GLN A 1 85 ? -4.080 2.306 7.467 1.00 96.19 85 GLN A O 1
ATOM 691 N N . ILE A 1 86 ? -2.600 3.981 7.524 1.00 97.94 86 ILE A N 1
ATOM 692 C CA . ILE A 1 86 ? -2.069 3.724 6.182 1.00 97.94 86 ILE A CA 1
ATOM 693 C C . ILE A 1 86 ? -0.642 3.199 6.333 1.00 97.94 86 ILE A C 1
ATOM 695 O O . ILE A 1 86 ? 0.161 3.782 7.068 1.00 97.94 86 ILE A O 1
ATOM 699 N N . ILE A 1 87 ? -0.348 2.084 5.671 1.00 98.44 87 ILE A N 1
ATOM 700 C CA . ILE A 1 87 ? 0.980 1.473 5.625 1.00 98.44 87 ILE A CA 1
ATOM 701 C C . ILE A 1 87 ? 1.356 1.295 4.158 1.00 98.44 87 ILE A C 1
ATOM 703 O O . ILE A 1 87 ? 0.584 0.754 3.366 1.00 98.44 87 ILE A O 1
ATOM 707 N N . HIS A 1 88 ? 2.538 1.771 3.798 1.00 98.69 88 HIS A N 1
ATOM 708 C CA . HIS A 1 88 ? 3.113 1.647 2.471 1.00 98.69 88 HIS A CA 1
ATOM 709 C C . HIS A 1 88 ? 4.164 0.538 2.490 1.00 98.69 88 HIS A C 1
ATOM 711 O O . HIS A 1 88 ? 5.095 0.595 3.291 1.00 98.69 88 HIS A O 1
ATOM 717 N N . ALA A 1 89 ? 4.034 -0.434 1.592 1.00 98.56 89 ALA A N 1
ATOM 718 C CA . ALA A 1 89 ? 4.964 -1.547 1.448 1.00 98.56 89 ALA A CA 1
ATOM 719 C C . ALA A 1 89 ? 5.512 -1.614 0.012 1.00 98.56 89 ALA A C 1
ATOM 721 O O . ALA A 1 89 ? 5.123 -2.503 -0.742 1.00 98.56 89 ALA A O 1
ATOM 722 N N . PRO A 1 90 ? 6.344 -0.642 -0.414 1.00 97.69 90 PRO A N 1
ATOM 723 C CA . PRO A 1 90 ? 7.056 -0.718 -1.684 1.00 97.69 90 PRO A CA 1
ATOM 724 C C . PRO A 1 90 ? 8.304 -1.592 -1.509 1.00 97.69 90 PRO A C 1
ATOM 726 O O . PRO A 1 90 ? 9.353 -1.086 -1.102 1.00 97.69 90 PRO A O 1
ATOM 729 N N . SER A 1 91 ? 8.191 -2.890 -1.782 1.00 96.19 91 SER A N 1
ATOM 730 C CA . SER A 1 91 ? 9.317 -3.818 -1.642 1.00 96.19 91 SER A CA 1
ATOM 731 C C . SER A 1 91 ? 10.498 -3.427 -2.536 1.00 96.19 91 SER A C 1
ATOM 733 O O . SER A 1 91 ? 10.342 -2.727 -3.546 1.00 96.19 91 SER A O 1
ATOM 735 N N . ASP A 1 92 ? 11.702 -3.786 -2.085 1.00 94.88 92 ASP A N 1
ATOM 736 C CA . ASP A 1 92 ? 13.004 -3.426 -2.670 1.00 94.88 92 ASP A CA 1
ATOM 737 C C . ASP A 1 92 ? 13.258 -1.908 -2.797 1.00 94.88 92 ASP A C 1
ATOM 739 O O . ASP A 1 92 ? 14.160 -1.470 -3.508 1.00 94.88 92 ASP A O 1
ATOM 743 N N . CYS A 1 93 ? 12.482 -1.074 -2.092 1.00 96.62 93 CYS A N 1
ATOM 744 C CA . CYS A 1 93 ? 12.648 0.385 -2.096 1.00 96.62 93 CYS A CA 1
ATOM 745 C C . CYS A 1 93 ? 13.096 0.964 -0.747 1.00 96.62 93 CYS A C 1
ATOM 747 O O . CYS A 1 93 ? 13.105 2.188 -0.597 1.00 96.62 93 CYS A O 1
ATOM 749 N N . MET A 1 94 ? 13.393 0.143 0.267 1.00 97.25 94 MET A N 1
ATOM 750 C CA . MET A 1 94 ? 13.565 0.642 1.642 1.00 97.25 94 MET A CA 1
ATOM 751 C C . MET A 1 94 ? 14.720 1.634 1.807 1.00 97.25 94 MET A C 1
ATOM 753 O O . MET A 1 94 ? 14.593 2.557 2.613 1.00 97.25 94 MET A O 1
ATOM 757 N N . ASP A 1 95 ? 15.775 1.531 0.997 1.00 96.69 95 ASP A N 1
ATOM 758 C CA . ASP A 1 95 ? 16.897 2.481 0.997 1.00 96.69 95 ASP A CA 1
ATOM 759 C C . ASP A 1 95 ? 16.439 3.924 0.741 1.00 96.69 95 ASP A C 1
ATOM 761 O O . ASP A 1 95 ? 16.937 4.859 1.366 1.00 96.69 95 ASP A O 1
ATOM 765 N N . PHE A 1 96 ? 15.423 4.124 -0.108 1.00 97.88 96 PHE A N 1
ATOM 766 C CA . PHE A 1 96 ? 14.848 5.448 -0.365 1.00 97.88 96 PHE A CA 1
ATOM 767 C C . PHE A 1 96 ? 14.161 6.043 0.877 1.00 97.88 96 PHE A C 1
ATOM 769 O O . PHE A 1 96 ? 14.053 7.263 1.007 1.00 97.88 96 PHE A O 1
ATOM 776 N N . TYR A 1 97 ? 13.678 5.193 1.786 1.00 98.00 97 TYR A N 1
ATOM 777 C CA . TYR A 1 97 ? 12.884 5.587 2.950 1.00 98.00 97 TYR A CA 1
ATOM 778 C C . TYR A 1 97 ? 13.649 5.538 4.273 1.00 98.00 97 TYR A C 1
ATOM 780 O O . TYR A 1 97 ? 13.071 5.928 5.289 1.00 98.00 97 TYR A O 1
ATOM 788 N N . GLY A 1 98 ? 14.905 5.082 4.283 1.00 95.94 98 GLY A N 1
ATOM 789 C CA . GLY A 1 98 ? 15.660 4.747 5.496 1.00 95.94 98 GLY A CA 1
ATOM 790 C C . GLY A 1 98 ? 15.646 5.824 6.585 1.00 95.94 98 GLY A C 1
ATOM 791 O O . GLY A 1 98 ? 15.477 5.508 7.757 1.00 95.94 98 GLY A O 1
ATOM 792 N N . GLU A 1 99 ? 15.738 7.096 6.197 1.00 95.38 99 GLU A N 1
ATOM 793 C CA . GLU A 1 99 ? 15.793 8.238 7.125 1.00 95.38 99 GLU A 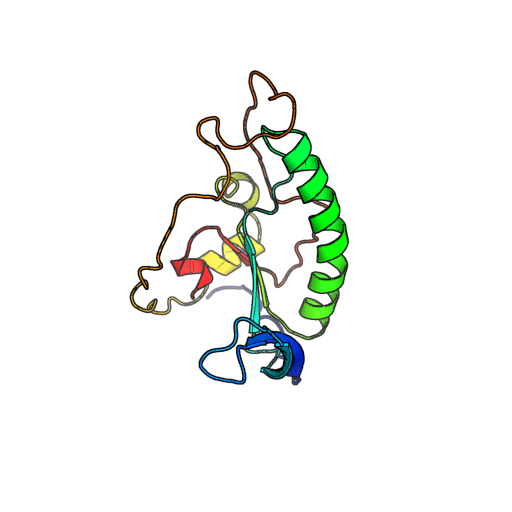CA 1
ATOM 794 C C . GLU A 1 99 ? 14.432 8.926 7.344 1.00 95.38 99 GLU A C 1
ATOM 796 O O . GLU A 1 99 ? 14.343 9.981 7.973 1.00 95.38 99 GLU A O 1
ATOM 801 N N . THR A 1 100 ? 13.347 8.366 6.806 1.00 96.19 100 THR A N 1
ATOM 802 C CA . THR A 1 100 ? 12.020 8.981 6.922 1.00 96.19 100 THR A CA 1
ATOM 803 C C . THR A 1 100 ? 11.376 8.679 8.280 1.00 96.19 100 THR A C 1
ATOM 805 O O . THR A 1 100 ? 11.466 7.549 8.771 1.00 96.19 100 THR A O 1
ATOM 808 N N . PRO A 1 101 ? 10.625 9.630 8.872 1.00 95.44 101 PRO A N 1
ATOM 809 C CA . PRO A 1 101 ? 9.857 9.371 10.090 1.00 95.44 101 PRO A CA 1
ATOM 810 C C . PRO A 1 101 ? 8.882 8.192 9.955 1.00 95.44 101 PRO A C 1
ATOM 812 O O . PRO A 1 101 ? 8.624 7.482 10.923 1.00 95.44 101 PRO A O 1
ATOM 815 N N . GLN A 1 102 ? 8.347 7.959 8.755 1.00 97.00 102 GLN A N 1
ATOM 816 C CA . GLN A 1 102 ? 7.405 6.874 8.483 1.00 97.00 102 GLN A CA 1
ATOM 817 C C . GLN A 1 102 ? 8.075 5.497 8.470 1.00 97.00 102 GLN A C 1
ATOM 819 O O . GLN A 1 102 ? 7.455 4.522 8.895 1.00 97.00 102 GLN A O 1
ATOM 824 N N . ARG A 1 103 ? 9.334 5.401 8.021 1.00 97.12 103 ARG A N 1
ATOM 825 C CA . ARG A 1 103 ? 10.139 4.183 8.176 1.00 97.12 103 ARG A CA 1
ATOM 826 C C . ARG A 1 103 ? 10.465 3.949 9.646 1.00 97.12 103 ARG A C 1
ATOM 828 O O . ARG A 1 103 ? 10.207 2.862 10.157 1.00 97.12 103 ARG A O 1
ATOM 835 N N . GLN A 1 104 ? 10.942 4.984 10.339 1.00 95.69 104 GLN A N 1
ATOM 836 C CA . GLN A 1 104 ? 11.293 4.896 11.757 1.00 95.69 104 GLN A CA 1
ATOM 837 C C . GLN A 1 104 ? 10.091 4.484 12.625 1.00 95.69 104 GLN A C 1
ATOM 839 O O . GLN A 1 104 ? 10.240 3.685 13.544 1.00 95.69 104 GLN A O 1
ATOM 844 N N . ARG A 1 105 ? 8.875 4.926 12.269 1.00 94.94 105 ARG A N 1
ATOM 845 C CA . ARG A 1 105 ? 7.613 4.491 12.896 1.00 94.94 105 ARG A CA 1
ATOM 846 C C . ARG A 1 105 ? 7.426 2.982 12.893 1.00 94.94 105 ARG A C 1
ATOM 848 O O . ARG A 1 105 ? 6.965 2.447 13.894 1.00 94.94 105 ARG A O 1
ATOM 855 N N . MET A 1 106 ? 7.765 2.316 11.796 1.00 96.25 106 MET A N 1
ATOM 856 C CA . MET A 1 106 ? 7.612 0.865 11.683 1.00 96.25 106 MET A CA 1
ATOM 857 C C . MET A 1 106 ? 8.703 0.115 12.458 1.00 96.25 106 MET A C 1
ATOM 859 O O . MET A 1 106 ? 8.427 -0.932 13.034 1.00 96.25 106 MET A O 1
ATOM 863 N N . ILE A 1 107 ? 9.917 0.674 12.529 1.00 95.44 107 ILE A N 1
ATOM 864 C CA . ILE A 1 107 ? 11.037 0.112 13.306 1.00 95.44 107 ILE A CA 1
ATOM 865 C C . ILE A 1 107 ? 10.767 0.200 14.814 1.00 95.44 107 ILE A C 1
ATOM 867 O O . ILE A 1 107 ? 11.044 -0.740 15.555 1.00 95.44 107 ILE A O 1
ATOM 871 N N . GLU A 1 108 ? 10.239 1.332 15.281 1.00 93.88 108 GLU A N 1
ATOM 872 C CA . GLU A 1 108 ? 9.988 1.581 16.706 1.00 93.88 108 GLU A CA 1
ATOM 873 C C . GLU A 1 108 ? 8.644 1.031 17.200 1.00 93.88 108 GLU A C 1
ATOM 875 O O . GLU A 1 108 ? 8.376 1.068 18.405 1.00 93.88 108 GLU A O 1
ATOM 880 N N . ALA A 1 109 ? 7.794 0.529 16.298 1.00 93.50 109 ALA A N 1
ATOM 881 C CA . ALA A 1 109 ? 6.521 -0.077 16.661 1.00 93.50 109 ALA A CA 1
ATOM 882 C C . ALA A 1 109 ? 6.750 -1.232 17.660 1.00 93.50 109 ALA A C 1
ATOM 884 O O . ALA A 1 109 ? 7.595 -2.100 17.409 1.00 93.50 109 ALA A O 1
ATOM 885 N N . PRO A 1 110 ? 6.032 -1.265 18.802 1.00 93.56 110 PRO A N 1
ATOM 886 C CA . PRO A 1 110 ? 6.183 -2.329 19.785 1.00 93.56 110 PRO A CA 1
ATOM 887 C C . PRO A 1 110 ? 5.958 -3.695 19.148 1.00 93.56 110 PRO A C 1
ATOM 889 O O . PRO A 1 110 ? 4.924 -3.933 18.537 1.00 93.56 110 PRO A O 1
ATOM 892 N N . ARG A 1 111 ? 6.920 -4.605 19.314 1.00 95.19 111 ARG A N 1
ATOM 893 C CA . ARG A 1 111 ? 6.834 -5.931 18.705 1.00 95.19 111 ARG A CA 1
ATOM 894 C C . ARG A 1 111 ? 5.597 -6.691 19.193 1.00 95.19 111 ARG A C 1
ATOM 896 O O . ARG A 1 111 ? 5.432 -6.869 20.401 1.00 95.19 111 ARG A O 1
ATOM 903 N N . VAL A 1 112 ? 4.814 -7.229 18.259 1.00 95.56 112 VAL A N 1
ATOM 904 C CA . VAL A 1 112 ? 3.707 -8.162 18.529 1.00 95.56 112 VAL A CA 1
ATOM 905 C C . VAL A 1 112 ? 3.979 -9.482 17.813 1.00 95.56 112 VAL A C 1
ATOM 907 O O . VAL A 1 112 ? 4.467 -9.501 16.687 1.00 95.56 112 VAL A O 1
ATOM 910 N N . GLU A 1 113 ? 3.704 -10.610 18.465 1.00 96.06 113 GLU A N 1
ATOM 911 C CA . GLU A 1 113 ? 3.897 -11.926 17.852 1.00 96.06 113 GLU A CA 1
ATOM 912 C C . GLU A 1 113 ? 2.940 -12.124 16.671 1.00 96.06 113 GLU A C 1
ATOM 914 O O . GLU A 1 113 ? 1.720 -12.007 16.816 1.00 96.06 113 GLU A O 1
ATOM 919 N N . MET A 1 114 ? 3.509 -12.403 15.495 1.00 94.69 114 MET A N 1
ATOM 920 C CA . MET A 1 114 ? 2.736 -12.736 14.305 1.00 94.69 114 MET A CA 1
ATOM 921 C C . MET A 1 114 ? 2.019 -14.080 14.475 1.00 94.69 114 MET A C 1
ATOM 923 O O . MET A 1 114 ? 2.582 -15.003 15.062 1.00 94.69 114 MET A O 1
ATOM 927 N N . PRO A 1 115 ? 0.805 -14.234 13.921 1.00 92.31 115 PRO A N 1
ATOM 928 C CA . PRO A 1 115 ? 0.167 -15.532 13.829 1.00 92.31 115 PRO A CA 1
ATOM 929 C C . PRO A 1 115 ? 0.963 -16.429 12.879 1.00 92.31 115 PRO A C 1
ATOM 931 O O . PRO A 1 115 ? 1.616 -15.945 11.952 1.00 92.31 115 PRO A O 1
ATOM 934 N N . GLU A 1 116 ? 0.835 -17.739 13.078 1.00 92.50 116 GLU A N 1
ATOM 935 C CA . GLU A 1 116 ? 1.389 -18.735 12.162 1.00 92.50 116 GLU A CA 1
ATOM 936 C C . GLU A 1 116 ? 0.962 -18.442 10.713 1.00 92.50 116 GLU A C 1
ATOM 938 O O . GLU A 1 116 ? -0.241 -18.277 10.450 1.00 92.50 116 GLU A O 1
ATOM 943 N N . PRO A 1 117 ? 1.917 -18.361 9.765 1.00 90.62 117 PRO A N 1
ATOM 944 C CA . PRO A 1 117 ? 1.607 -18.158 8.362 1.00 90.62 117 PRO A CA 1
ATOM 945 C C . PRO A 1 117 ? 0.660 -19.237 7.853 1.00 90.62 117 PRO A C 1
ATOM 947 O O . PRO A 1 117 ? 0.856 -20.435 8.054 1.00 90.62 117 PRO A O 1
ATOM 950 N N . LYS A 1 118 ? -0.384 -18.801 7.156 1.00 92.62 118 LYS A N 1
ATOM 951 C CA . LYS A 1 118 ? -1.309 -19.714 6.504 1.00 92.62 118 LYS A CA 1
ATOM 952 C C . LYS A 1 118 ? -0.812 -20.004 5.095 1.00 92.62 118 LYS A C 1
ATOM 954 O O . LYS A 1 118 ? -0.749 -19.090 4.278 1.00 92.62 118 LYS A O 1
ATOM 959 N N . GLU A 1 119 ? -0.548 -21.270 4.795 1.00 93.25 119 GLU A N 1
ATOM 960 C CA . GLU A 1 119 ? -0.355 -21.702 3.412 1.00 93.25 119 GLU A CA 1
ATOM 961 C C . GLU A 1 119 ? -1.665 -21.519 2.633 1.00 93.25 119 GLU A C 1
ATOM 963 O O . GLU A 1 119 ? -2.730 -22.020 3.019 1.00 93.25 119 GLU A O 1
ATOM 968 N N . LEU A 1 120 ? -1.597 -20.746 1.551 1.00 92.62 120 LEU A N 1
ATOM 969 C CA . LEU A 1 120 ? -2.696 -20.546 0.615 1.00 92.62 120 LEU A CA 1
ATOM 970 C C . LEU A 1 120 ? -2.366 -21.277 -0.692 1.00 92.62 120 LEU A C 1
ATOM 972 O O . LEU A 1 120 ? -1.200 -21.298 -1.082 1.00 92.62 120 LEU A O 1
ATOM 976 N N . PRO A 1 121 ? -3.357 -21.873 -1.380 1.00 92.81 121 PRO A N 1
ATOM 977 C CA . PRO A 1 121 ? -3.133 -22.426 -2.709 1.00 92.81 121 PRO A CA 1
ATOM 978 C C . PRO A 1 121 ? -2.636 -21.343 -3.670 1.00 92.81 121 PRO A C 1
ATOM 980 O O . PRO A 1 121 ? -3.260 -20.286 -3.760 1.00 92.81 121 PRO A O 1
ATOM 983 N N . ASP A 1 122 ? -1.576 -21.647 -4.416 1.00 89.50 122 ASP A N 1
ATOM 984 C CA . ASP A 1 122 ? -1.030 -20.803 -5.483 1.00 89.50 122 ASP A CA 1
ATOM 985 C C . ASP A 1 122 ? -1.140 -21.547 -6.829 1.00 89.50 122 ASP A C 1
ATOM 987 O O . ASP A 1 122 ? -0.192 -22.197 -7.278 1.00 89.50 122 ASP A O 1
ATOM 991 N N . PRO A 1 123 ? -2.354 -21.631 -7.409 1.00 93.50 123 PRO A N 1
ATOM 992 C CA . PRO A 1 123 ? -2.564 -22.328 -8.671 1.00 93.50 123 PRO A CA 1
ATOM 993 C C . PRO A 1 123 ? -1.919 -21.555 -9.833 1.00 93.50 123 PRO A C 1
ATOM 995 O O . PRO A 1 123 ? -1.845 -20.327 -9.780 1.00 93.50 123 PRO A O 1
ATOM 998 N N . PRO A 1 124 ? -1.531 -22.241 -10.924 1.00 90.94 124 PRO A N 1
ATOM 999 C CA . PRO A 1 124 ? -0.986 -21.570 -12.099 1.00 90.94 124 PRO A CA 1
ATOM 1000 C C . PRO A 1 124 ? -1.970 -20.533 -12.650 1.00 90.94 124 PRO A C 1
ATOM 1002 O O . PRO A 1 124 ? -3.191 -20.740 -12.638 1.00 90.94 124 PRO A O 1
ATOM 1005 N N . LEU A 1 125 ? -1.430 -19.425 -13.160 1.00 90.44 125 LEU A N 1
ATOM 1006 C CA . LEU A 1 125 ? -2.231 -18.383 -13.789 1.00 90.44 125 LEU A CA 1
ATOM 1007 C C . LEU A 1 125 ? -2.950 -18.929 -15.038 1.00 90.44 125 LEU A C 1
ATOM 1009 O O . LEU A 1 125 ? -2.443 -19.824 -15.715 1.00 90.44 125 LEU A O 1
ATOM 1013 N N . PRO A 1 126 ? -4.127 -18.383 -15.405 1.00 92.94 126 PRO A N 1
ATOM 1014 C CA . PRO A 1 126 ? -4.855 -18.790 -16.610 1.00 92.94 126 PRO A CA 1
ATOM 1015 C C . PRO A 1 126 ? -4.231 -18.242 -17.911 1.00 92.94 126 PRO A C 1
ATOM 1017 O O . PRO A 1 126 ? -4.911 -18.160 -18.934 1.00 92.94 126 PRO A O 1
ATOM 1020 N N . ILE A 1 127 ? -2.968 -17.817 -17.861 1.00 89.75 127 ILE A N 1
ATOM 1021 C CA . ILE A 1 127 ? -2.190 -17.216 -18.946 1.00 89.75 127 ILE A CA 1
ATOM 1022 C C . ILE A 1 127 ? -0.753 -17.745 -18.881 1.00 89.75 127 ILE A C 1
ATOM 1024 O O . ILE A 1 127 ? -0.320 -18.196 -17.825 1.00 89.75 127 ILE A O 1
ATOM 1028 N N . ASP A 1 128 ? -0.024 -17.678 -19.994 1.00 88.06 128 ASP A N 1
ATOM 1029 C CA . ASP A 1 128 ? 1.423 -17.918 -20.004 1.00 88.06 128 ASP A CA 1
ATOM 1030 C C . ASP A 1 128 ? 2.152 -16.650 -19.550 1.00 88.06 128 ASP A C 1
ATOM 1032 O O . ASP A 1 128 ? 2.086 -15.614 -20.213 1.00 88.06 128 ASP A O 1
ATOM 1036 N N . ASP A 1 129 ? 2.809 -16.739 -18.401 1.00 89.69 129 ASP A N 1
ATOM 1037 C CA . ASP A 1 129 ? 3.636 -15.701 -17.797 1.00 89.69 129 ASP A CA 1
ATOM 1038 C C . ASP A 1 129 ? 5.097 -16.150 -17.643 1.00 89.69 129 ASP A C 1
ATOM 1040 O O . ASP A 1 129 ? 5.845 -15.575 -16.854 1.00 89.69 129 ASP A O 1
ATOM 1044 N N . SER A 1 130 ? 5.535 -17.160 -18.407 1.00 88.12 130 SER A N 1
ATOM 1045 C CA . SER A 1 130 ? 6.897 -17.712 -18.330 1.00 88.12 130 SER A CA 1
ATOM 1046 C C . SER A 1 130 ? 7.997 -16.693 -18.635 1.00 88.12 130 SER A C 1
ATOM 1048 O O . SER A 1 130 ? 9.147 -16.873 -18.229 1.00 88.12 130 SER A O 1
ATOM 1050 N N . ASP A 1 131 ? 7.653 -15.595 -19.308 1.00 83.88 131 ASP A N 1
ATOM 1051 C CA . ASP A 1 131 ? 8.542 -14.469 -19.553 1.00 83.88 131 ASP A CA 1
ATOM 1052 C C . ASP A 1 131 ? 8.464 -13.378 -18.473 1.00 83.88 131 ASP A C 1
ATOM 1054 O O . ASP A 1 131 ? 9.167 -12.380 -18.591 1.00 83.88 131 ASP A O 1
ATOM 1058 N N . GLY A 1 132 ? 7.666 -13.548 -17.418 1.00 84.62 132 GLY A N 1
ATOM 1059 C CA . GLY A 1 132 ? 7.378 -12.547 -16.389 1.00 84.62 132 GLY A CA 1
ATOM 1060 C C . GLY A 1 132 ? 6.113 -11.720 -16.651 1.00 84.62 132 GLY A C 1
ATOM 1061 O O . GLY A 1 132 ? 5.844 -10.786 -15.896 1.00 84.62 132 GLY A O 1
ATOM 1062 N N . GLY A 1 133 ? 5.351 -12.015 -17.710 1.00 87.38 133 GLY A N 1
ATOM 1063 C CA . GLY A 1 133 ? 3.984 -11.521 -17.897 1.00 87.38 133 GLY A CA 1
ATOM 1064 C C . GLY A 1 133 ? 3.873 -10.074 -18.383 1.00 87.38 133 GLY A C 1
ATOM 1065 O O . GLY A 1 133 ? 2.954 -9.359 -17.976 1.00 87.38 133 GLY A O 1
ATOM 1066 N N . CYS A 1 134 ? 4.796 -9.610 -19.234 1.00 89.19 134 CYS A N 1
ATOM 1067 C CA . CYS A 1 134 ? 4.675 -8.272 -19.816 1.00 89.19 134 CYS A CA 1
ATOM 1068 C C . CYS A 1 134 ? 3.841 -8.259 -21.087 1.00 89.19 134 CYS A C 1
ATOM 1070 O O . CYS A 1 134 ? 4.104 -8.981 -22.039 1.00 89.19 134 CYS A O 1
ATOM 1072 N N . ASP A 1 135 ? 2.864 -7.361 -21.119 1.00 87.88 135 ASP A N 1
ATOM 1073 C CA . ASP A 1 135 ? 1.932 -7.193 -22.229 1.00 87.88 135 ASP A CA 1
ATOM 1074 C C . ASP A 1 135 ? 2.375 -6.137 -23.256 1.00 87.88 135 ASP A C 1
ATOM 1076 O O . ASP A 1 135 ? 1.643 -5.829 -24.195 1.00 87.88 135 ASP A O 1
ATOM 1080 N N . THR A 1 136 ? 3.567 -5.564 -23.082 1.00 87.12 136 THR A N 1
ATOM 1081 C CA . THR A 1 136 ? 4.156 -4.543 -23.960 1.00 87.12 136 THR A CA 1
ATOM 1082 C C . THR A 1 136 ? 5.628 -4.843 -24.245 1.00 87.12 136 THR A C 1
ATOM 1084 O O . THR A 1 136 ? 6.187 -5.813 -23.741 1.00 87.12 136 THR A O 1
ATOM 1087 N N . GLU A 1 137 ? 6.300 -3.982 -25.013 1.00 79.31 137 GLU A N 1
ATOM 1088 C CA . GLU A 1 137 ? 7.758 -4.047 -25.137 1.00 79.31 137 GLU A CA 1
ATOM 1089 C C . GLU A 1 137 ? 8.422 -3.887 -23.758 1.00 79.31 137 GLU A C 1
ATOM 1091 O O . GLU A 1 137 ? 8.031 -3.040 -22.945 1.00 79.31 137 GLU A O 1
ATOM 1096 N N . ARG A 1 138 ? 9.407 -4.748 -23.484 1.00 79.19 138 ARG A N 1
ATOM 1097 C CA . ARG A 1 138 ? 10.231 -4.682 -22.273 1.00 79.19 138 ARG A CA 1
ATOM 1098 C C . ARG A 1 138 ? 11.248 -3.566 -22.440 1.00 79.19 138 ARG A C 1
ATOM 1100 O O . ARG A 1 138 ? 11.820 -3.428 -23.517 1.00 79.19 138 ARG A O 1
ATOM 1107 N N . THR A 1 139 ? 11.532 -2.836 -21.369 1.00 76.31 139 THR A N 1
ATOM 1108 C CA . THR A 1 139 ? 12.639 -1.874 -21.357 1.00 76.31 139 THR A CA 1
ATOM 1109 C C . THR A 1 139 ? 13.959 -2.637 -21.195 1.00 76.31 139 THR A C 1
ATOM 1111 O O . THR A 1 139 ? 14.166 -3.226 -20.128 1.00 76.31 139 THR A O 1
ATOM 1114 N N . PRO A 1 140 ? 14.856 -2.662 -22.202 1.00 72.00 140 PRO A N 1
ATOM 1115 C CA . PRO A 1 140 ? 16.195 -3.215 -22.019 1.00 72.00 140 PRO A CA 1
ATOM 1116 C C . PRO A 1 140 ? 16.931 -2.415 -20.935 1.00 72.00 140 PRO A C 1
ATOM 1118 O O . PRO A 1 140 ? 16.744 -1.204 -20.835 1.00 72.00 140 PRO A O 1
ATOM 1121 N N . ASP A 1 141 ? 17.736 -3.087 -20.111 1.00 78.12 141 ASP A N 1
ATOM 1122 C CA . ASP A 1 141 ? 18.567 -2.460 -19.069 1.00 78.12 141 ASP A CA 1
ATOM 1123 C C . ASP A 1 141 ? 17.793 -1.709 -17.962 1.00 78.12 141 ASP A C 1
ATOM 1125 O O . ASP A 1 141 ? 18.275 -0.728 -17.392 1.00 78.12 141 ASP A O 1
ATOM 1129 N N . PHE A 1 142 ? 16.583 -2.169 -17.620 1.00 80.75 142 PHE A N 1
ATOM 1130 C CA . PHE A 1 142 ? 15.811 -1.607 -16.508 1.00 80.75 142 PHE A CA 1
ATOM 1131 C C . PHE A 1 142 ? 16.540 -1.768 -15.163 1.00 80.75 142 PHE A C 1
ATOM 1133 O O . PHE A 1 142 ? 16.817 -2.878 -14.717 1.00 80.75 142 PHE A O 1
ATOM 1140 N N . THR A 1 143 ? 16.791 -0.649 -14.483 1.00 77.00 143 THR A N 1
ATOM 1141 C CA . THR A 1 143 ? 17.558 -0.597 -13.226 1.00 77.00 143 THR A CA 1
ATOM 1142 C C . THR A 1 143 ? 16.722 -0.802 -11.962 1.00 77.00 143 THR A C 1
ATOM 1144 O O . THR A 1 143 ? 17.250 -0.651 -10.865 1.00 77.00 143 THR A O 1
ATOM 1147 N N . GLY A 1 144 ? 15.430 -1.111 -12.089 1.00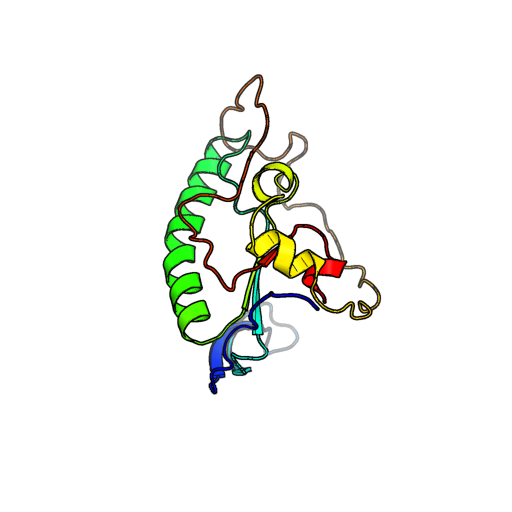 83.19 144 GLY A N 1
ATOM 1148 C CA . GLY A 1 144 ? 14.535 -1.295 -10.947 1.00 83.19 144 GLY A CA 1
ATOM 1149 C C . GLY A 1 144 ? 13.629 -0.095 -10.667 1.00 83.19 144 GLY A C 1
ATOM 1150 O O . GLY A 1 144 ? 13.880 1.041 -11.082 1.00 83.19 144 GLY A O 1
ATOM 1151 N N . TRP A 1 145 ? 12.547 -0.364 -9.943 1.00 93.69 145 TRP A N 1
ATOM 1152 C CA . TRP A 1 145 ? 11.799 0.653 -9.211 1.00 93.69 145 TRP A CA 1
ATOM 1153 C C . TRP A 1 145 ? 12.648 1.192 -8.055 1.00 93.69 145 TRP A C 1
ATOM 1155 O O . TRP A 1 145 ? 13.562 0.528 -7.578 1.00 93.69 145 TRP A O 1
ATOM 1165 N N . THR A 1 146 ? 12.363 2.413 -7.605 1.00 96.25 146 THR A N 1
ATOM 1166 C CA . THR A 1 146 ? 13.172 3.066 -6.555 1.00 96.25 146 THR A CA 1
ATOM 1167 C C . THR A 1 146 ? 12.357 3.524 -5.358 1.00 96.25 146 THR A C 1
ATOM 1169 O O . THR A 1 146 ? 12.922 3.874 -4.326 1.00 96.25 146 THR A O 1
ATOM 1172 N N . ARG A 1 147 ? 11.029 3.588 -5.503 1.00 97.75 147 ARG A N 1
ATOM 1173 C CA . ARG A 1 147 ? 10.094 4.068 -4.482 1.00 97.75 147 ARG A CA 1
ATOM 1174 C C . ARG A 1 147 ? 8.651 3.746 -4.860 1.00 97.75 147 ARG A C 1
ATOM 1176 O O . ARG A 1 147 ? 8.347 3.405 -6.002 1.00 97.75 147 ARG A O 1
ATOM 1183 N N . GLN A 1 148 ? 7.730 3.984 -3.933 1.00 98.12 148 GLN A N 1
ATOM 1184 C CA . GLN A 1 148 ? 6.302 4.071 -4.231 1.00 98.12 148 GLN A CA 1
ATOM 1185 C C . GLN A 1 148 ? 5.998 5.212 -5.220 1.00 98.12 148 GLN A C 1
ATOM 1187 O O . GLN A 1 148 ? 6.615 6.282 -5.200 1.00 98.12 148 GLN A O 1
ATOM 1192 N N . HIS A 1 149 ? 4.977 5.015 -6.046 1.00 98.44 149 HIS A N 1
ATOM 1193 C CA . HIS A 1 14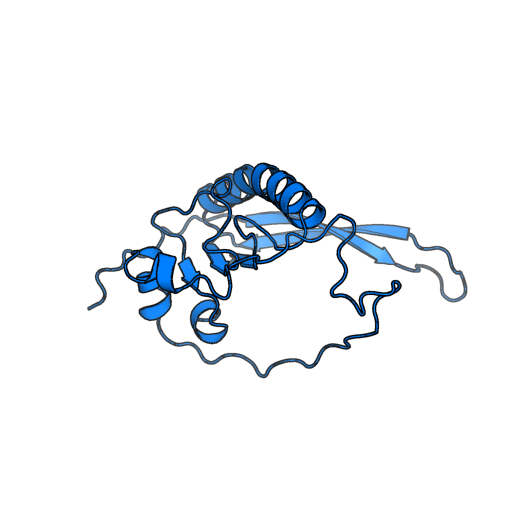9 ? 4.432 6.006 -6.952 1.00 98.44 149 HIS A CA 1
ATOM 1194 C C . HIS A 1 149 ? 3.994 7.285 -6.220 1.00 98.44 149 HIS A C 1
ATOM 1196 O O . HIS A 1 149 ? 3.167 7.268 -5.306 1.00 98.44 149 HIS A O 1
ATOM 1202 N N . ALA A 1 150 ? 4.488 8.437 -6.684 1.00 97.94 150 ALA A N 1
ATOM 1203 C CA . ALA A 1 150 ? 4.317 9.734 -6.017 1.00 97.94 150 ALA A CA 1
ATOM 1204 C C . ALA A 1 150 ? 2.879 10.300 -6.046 1.00 97.94 150 ALA A C 1
ATOM 1206 O O . ALA A 1 150 ? 2.590 11.322 -5.403 1.00 97.94 150 ALA A O 1
ATOM 1207 N N . ALA A 1 151 ? 1.985 9.661 -6.809 1.00 98.38 151 ALA A N 1
ATOM 1208 C CA . ALA A 1 151 ? 0.562 9.991 -6.824 1.00 98.38 151 ALA A CA 1
ATOM 1209 C C . ALA A 1 151 ? -0.122 9.636 -5.497 1.00 98.38 151 ALA A C 1
ATOM 1211 O O . ALA A 1 151 ? -1.008 10.379 -5.080 1.00 98.38 151 ALA A O 1
ATOM 1212 N N . ILE A 1 152 ? 0.310 8.568 -4.810 1.00 98.50 152 ILE A N 1
ATOM 1213 C CA . ILE A 1 152 ? -0.166 8.256 -3.460 1.00 98.50 152 ILE A CA 1
ATOM 1214 C C . ILE A 1 152 ? 0.704 9.015 -2.461 1.00 98.50 152 ILE A C 1
ATOM 1216 O O . ILE A 1 152 ? 1.904 8.765 -2.338 1.00 98.50 152 ILE A O 1
ATOM 1220 N N . LYS A 1 153 ? 0.100 9.967 -1.750 1.00 98.19 153 LYS A N 1
ATOM 1221 C CA . LYS A 1 153 ? 0.811 10.769 -0.749 1.00 98.19 153 LYS A CA 1
ATOM 1222 C C . LYS A 1 153 ? 1.031 9.973 0.533 1.00 98.19 153 LYS A C 1
ATOM 1224 O O . LYS A 1 153 ? 0.077 9.412 1.072 1.00 98.19 153 LYS A O 1
ATOM 1229 N N . ILE A 1 154 ? 2.269 10.008 1.019 1.00 98.19 154 ILE A N 1
ATOM 1230 C CA . ILE A 1 154 ? 2.685 9.518 2.336 1.00 98.19 154 ILE A CA 1
ATOM 1231 C C . ILE A 1 154 ? 2.586 10.694 3.317 1.00 98.19 154 ILE A C 1
ATOM 1233 O O . ILE A 1 154 ? 3.094 11.778 3.032 1.00 98.19 154 ILE A O 1
ATOM 1237 N N . SER A 1 155 ? 1.892 10.498 4.433 1.00 96.31 155 SER A N 1
ATOM 1238 C CA . SER A 1 155 ? 1.615 11.505 5.464 1.00 96.31 155 SER A CA 1
ATOM 1239 C C . SER A 1 155 ? 2.391 11.218 6.755 1.00 96.31 155 SER A C 1
ATOM 1241 O O . SER A 1 155 ? 2.912 10.125 6.955 1.00 96.31 155 SER A O 1
ATOM 1243 N N . ASP A 1 156 ? 2.435 12.186 7.669 1.00 93.12 156 ASP A N 1
ATOM 1244 C CA . ASP A 1 156 ? 3.200 12.124 8.932 1.00 93.12 156 ASP A CA 1
ATOM 1245 C C . ASP A 1 156 ? 2.885 10.913 9.839 1.00 93.12 156 ASP A C 1
ATOM 1247 O O . ASP A 1 156 ? 3.751 10.412 10.560 1.00 93.12 156 ASP A O 1
ATOM 1251 N N . TYR A 1 157 ? 1.640 10.426 9.813 1.00 94.25 157 TYR A N 1
ATOM 1252 C CA . TYR A 1 157 ? 1.191 9.290 10.631 1.00 94.25 157 TYR A CA 1
ATOM 1253 C C . TYR A 1 157 ? 1.173 7.951 9.889 1.00 94.25 157 TYR A C 1
ATOM 1255 O O . TYR A 1 157 ? 0.752 6.945 10.462 1.00 94.25 157 TYR A O 1
ATOM 1263 N N . ASP A 1 158 ? 1.601 7.927 8.630 1.00 97.25 158 ASP A N 1
ATOM 1264 C CA . ASP A 1 158 ? 1.678 6.689 7.864 1.00 97.25 158 ASP A CA 1
ATOM 1265 C C . ASP A 1 158 ? 2.933 5.895 8.259 1.00 97.25 158 ASP A C 1
ATOM 1267 O O . ASP A 1 158 ? 3.868 6.431 8.861 1.00 97.25 158 ASP A O 1
ATOM 1271 N N . GLY A 1 159 ? 2.941 4.607 7.927 1.00 97.69 159 GLY A N 1
ATOM 1272 C CA . GLY A 1 159 ? 4.104 3.731 8.064 1.00 97.69 159 GLY A CA 1
ATOM 1273 C C . GLY A 1 159 ? 4.693 3.362 6.707 1.00 97.69 159 GLY A C 1
ATOM 1274 O O . GLY A 1 159 ? 3.948 3.257 5.731 1.00 97.69 159 GLY A O 1
ATOM 1275 N N . VAL A 1 160 ? 6.009 3.142 6.640 1.00 98.56 160 VAL A N 1
ATOM 1276 C CA . VAL A 1 160 ? 6.665 2.525 5.475 1.00 98.56 160 VAL A CA 1
ATOM 1277 C C . VAL A 1 160 ? 7.482 1.315 5.920 1.00 98.56 160 VAL A C 1
ATOM 1279 O O . VAL A 1 160 ? 8.392 1.450 6.740 1.00 98.56 160 VAL A O 1
ATOM 1282 N N . SER A 1 161 ? 7.142 0.136 5.406 1.00 98.31 161 SER A N 1
ATOM 1283 C CA . SER A 1 161 ? 7.902 -1.102 5.597 1.00 98.31 161 SER A CA 1
ATOM 1284 C C . SER A 1 161 ? 7.436 -2.168 4.609 1.00 98.31 161 SER A C 1
ATOM 1286 O O . SER A 1 161 ? 6.237 -2.303 4.371 1.00 98.31 161 SER A O 1
ATOM 1288 N N . ASP A 1 162 ? 8.375 -2.939 4.071 1.00 97.12 162 ASP A N 1
ATOM 1289 C CA . ASP A 1 162 ? 8.138 -4.187 3.338 1.00 97.12 162 ASP A CA 1
ATOM 1290 C C . ASP A 1 162 ? 8.379 -5.440 4.209 1.00 97.12 162 ASP A C 1
ATOM 1292 O O . ASP A 1 162 ? 8.246 -6.572 3.743 1.00 97.12 162 ASP A O 1
ATOM 1296 N N . ASN A 1 163 ? 8.679 -5.262 5.499 1.00 97.00 163 ASN A N 1
ATOM 1297 C CA . ASN A 1 163 ? 8.881 -6.352 6.443 1.00 97.00 163 ASN A CA 1
ATOM 1298 C C . ASN A 1 163 ? 7.559 -6.754 7.115 1.00 97.00 163 ASN A C 1
ATOM 1300 O O . ASN A 1 163 ? 6.984 -5.995 7.895 1.00 97.00 163 ASN A O 1
ATOM 1304 N N . GLY A 1 164 ? 7.103 -7.987 6.876 1.00 94.69 164 GLY A N 1
ATOM 1305 C CA . GLY A 1 164 ? 5.822 -8.477 7.400 1.00 94.69 164 GLY A CA 1
ATOM 1306 C C . GLY A 1 164 ? 5.677 -8.419 8.928 1.00 94.69 164 GLY A C 1
ATOM 1307 O O . GLY A 1 164 ? 4.584 -8.149 9.419 1.00 94.69 164 GLY A O 1
ATOM 1308 N N . GLN A 1 165 ? 6.763 -8.605 9.684 1.00 95.81 165 GLN A N 1
ATOM 1309 C CA . GLN A 1 165 ? 6.738 -8.517 11.147 1.00 95.81 165 GLN A CA 1
ATOM 1310 C C . GLN A 1 165 ? 6.581 -7.077 11.626 1.00 95.81 165 GLN A C 1
ATOM 1312 O O . GLN A 1 165 ? 5.825 -6.832 12.559 1.00 95.81 165 GLN A O 1
ATOM 1317 N N . GLU A 1 166 ? 7.260 -6.125 10.993 1.00 96.44 166 GLU A N 1
ATOM 1318 C CA . GLU A 1 166 ? 7.085 -4.708 11.317 1.00 96.44 166 GLU A CA 1
ATOM 1319 C C . GLU A 1 166 ? 5.688 -4.213 10.945 1.00 96.44 166 GLU A C 1
ATOM 1321 O O . GLU A 1 166 ? 5.088 -3.463 11.703 1.00 96.44 166 GLU A O 1
ATOM 1326 N N . VAL A 1 167 ? 5.149 -4.661 9.805 1.00 96.19 167 VAL A N 1
ATOM 1327 C CA . VAL A 1 167 ? 3.769 -4.363 9.385 1.00 96.19 167 VAL A CA 1
ATOM 1328 C C . VAL A 1 167 ? 2.736 -4.909 10.376 1.00 96.19 167 VAL A C 1
ATOM 1330 O O . VAL A 1 167 ? 1.656 -4.332 10.501 1.00 96.19 167 VAL A O 1
ATOM 1333 N N . TYR A 1 168 ? 3.049 -6.010 11.065 1.00 94.94 168 TYR A N 1
ATOM 1334 C CA . TYR A 1 168 ? 2.147 -6.653 12.019 1.00 94.94 168 TYR A CA 1
ATOM 1335 C C . TYR A 1 168 ? 2.195 -6.069 13.443 1.00 94.94 168 TYR A C 1
ATOM 1337 O O . TYR A 1 168 ? 1.224 -6.233 14.183 1.00 94.94 168 TYR A O 1
ATOM 1345 N N . ASN A 1 169 ? 3.305 -5.429 13.827 1.00 93.38 169 ASN A N 1
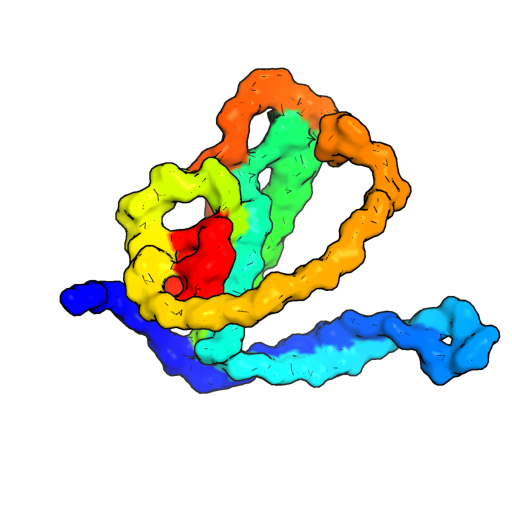ATOM 1346 C CA . ASN A 1 169 ? 3.486 -4.785 15.138 1.00 93.38 169 ASN A CA 1
ATOM 1347 C C . ASN A 1 169 ? 2.405 -3.726 15.425 1.00 93.38 169 ASN A C 1
ATOM 1349 O O . ASN A 1 169 ? 1.843 -3.753 16.544 1.00 93.38 169 ASN A O 1
#